Protein AF-A0A380VBG6-F1 (afdb_monomer_lite)

Organism: NCBI:txid722

pLDDT: mean 91.01, std 8.8, range [49.03, 98.06]

InterPro domains:
  IPR006066 Nitrite/sulphite reductase iron-sulphur/sirohaem-binding site [PS00365] (34-50)
  IPR045169 Nitrite and sulphite reductase 4Fe-4S domain containing protein [PTHR11493] (1-86)
  IPR045854 Nitrite and sulphite reductase 4Fe-4S domain-like superfamily [G3DSA:3.30.413.10] (1-93)
  IPR045854 Nitrite and sulphite reductase 4Fe-4S domain-like superfamily [SSF56014] (2-85)

Structure (mmCIF, N/CA/C/O backbone):
data_AF-A0A380VBG6-F1
#
_entry.id   AF-A0A380VBG6-F1
#
loop_
_atom_site.group_PDB
_atom_site.id
_atom_site.type_symbol
_atom_site.label_atom_id
_atom_site.label_alt_id
_atom_site.label_comp_id
_atom_site.label_asym_id
_atom_site.label_entity_id
_atom_site.label_seq_id
_atom_site.pdbx_PDB_ins_code
_atom_site.Cartn_x
_atom_site.Cartn_y
_atom_site.Cartn_z
_atom_site.occupancy
_atom_site.B_iso_or_equiv
_atom_site.auth_seq_id
_atom_site.auth_comp_id
_atom_site.auth_asym_id
_atom_site.auth_atom_id
_atom_site.pdbx_PDB_model_num
ATOM 1 N N . MET A 1 1 ? 7.423 -3.806 -13.280 1.00 76.88 1 MET A N 1
ATOM 2 C CA . MET A 1 1 ? 6.315 -2.858 -13.529 1.00 76.88 1 MET A CA 1
ATOM 3 C C . MET A 1 1 ? 5.010 -3.592 -13.283 1.00 76.88 1 MET A C 1
ATOM 5 O O . MET A 1 1 ? 4.950 -4.779 -13.586 1.00 76.88 1 MET A O 1
ATOM 9 N N . VAL A 1 2 ? 4.027 -2.934 -12.676 1.00 94.44 2 VAL A N 1
ATOM 10 C CA . VAL A 1 2 ? 2.723 -3.513 -12.313 1.00 94.44 2 VAL A CA 1
ATOM 11 C C . VAL A 1 2 ? 1.642 -2.435 -12.386 1.00 94.44 2 VAL A C 1
ATOM 13 O O . VAL A 1 2 ? 1.951 -1.249 -12.499 1.00 94.44 2 VAL A O 1
ATOM 16 N N . GLU A 1 3 ? 0.387 -2.853 -12.302 1.00 94.88 3 GLU A N 1
ATOM 17 C CA . GLU A 1 3 ? -0.773 -1.972 -12.283 1.00 94.88 3 GLU A CA 1
ATOM 18 C C . GLU A 1 3 ? -0.818 -1.055 -11.058 1.00 94.88 3 GLU A C 1
ATOM 20 O O . GLU A 1 3 ? -0.387 -1.418 -9.964 1.00 94.88 3 GLU A O 1
ATOM 25 N N . ALA A 1 4 ? -1.382 0.135 -11.251 1.00 95.69 4 ALA A N 1
ATOM 26 C CA . ALA A 1 4 ? -1.641 1.100 -10.188 1.00 95.69 4 ALA A CA 1
ATOM 27 C C . ALA A 1 4 ? -3.068 1.646 -10.305 1.00 95.69 4 ALA A C 1
ATOM 29 O O . ALA A 1 4 ? -3.924 1.284 -9.509 1.00 95.69 4 ALA A O 1
ATOM 30 N N . GLU A 1 5 ? -3.348 2.441 -11.339 1.00 95.81 5 GLU A N 1
ATOM 31 C CA . GLU A 1 5 ? -4.654 3.085 -11.540 1.00 95.81 5 GLU A CA 1
ATOM 32 C C . GLU A 1 5 ? -5.803 2.080 -11.684 1.00 95.81 5 GLU A C 1
ATOM 34 O O . GLU A 1 5 ? -6.826 2.223 -11.026 1.00 95.81 5 GLU A O 1
ATOM 39 N N . ARG A 1 6 ? -5.615 1.024 -12.484 1.00 95.81 6 ARG A N 1
ATOM 40 C CA . ARG A 1 6 ? -6.676 0.050 -12.786 1.00 95.81 6 ARG A CA 1
ATOM 41 C C . ARG A 1 6 ? -7.071 -0.836 -11.605 1.00 95.81 6 ARG A C 1
ATOM 43 O O . ARG A 1 6 ? -8.205 -1.285 -11.557 1.00 95.81 6 ARG A O 1
ATOM 50 N N . VAL A 1 7 ? -6.152 -1.087 -10.672 1.00 95.12 7 VAL A N 1
ATOM 51 C CA . VAL A 1 7 ? -6.401 -1.935 -9.488 1.00 95.12 7 VAL A CA 1
ATOM 52 C C . VAL A 1 7 ? -6.859 -1.131 -8.273 1.00 95.12 7 VAL A C 1
ATOM 54 O O . VAL A 1 7 ? -7.372 -1.700 -7.314 1.00 95.12 7 VAL A O 1
ATOM 57 N N . LEU A 1 8 ? -6.659 0.191 -8.288 1.00 95.00 8 LEU A N 1
ATOM 58 C CA . LEU A 1 8 ? -6.927 1.053 -7.141 1.00 95.00 8 LEU A CA 1
ATOM 59 C C . LEU A 1 8 ? -8.408 1.063 -6.711 1.00 95.00 8 LEU A C 1
ATOM 61 O O . LEU A 1 8 ? -8.632 0.977 -5.504 1.00 95.00 8 LEU A O 1
ATOM 65 N N . PRO A 1 9 ? -9.411 1.142 -7.615 1.00 95.88 9 PRO A N 1
ATOM 66 C CA . PRO A 1 9 ? -10.817 1.168 -7.209 1.00 95.88 9 PRO A CA 1
ATOM 67 C C . PRO A 1 9 ? -11.232 -0.082 -6.426 1.00 95.88 9 PRO A C 1
ATOM 69 O O . PRO A 1 9 ? -11.788 0.035 -5.332 1.00 95.88 9 PRO A O 1
ATOM 72 N N . ASP A 1 10 ? -10.896 -1.264 -6.945 1.00 95.94 10 ASP A N 1
ATOM 73 C CA . ASP A 1 10 ? -11.240 -2.543 -6.318 1.00 95.94 10 ASP A CA 1
ATOM 74 C C . ASP A 1 10 ? -10.511 -2.708 -4.981 1.00 95.94 10 ASP A C 1
ATOM 76 O O . ASP A 1 10 ? -11.121 -3.051 -3.966 1.00 95.94 10 ASP A O 1
ATOM 80 N N . PHE A 1 11 ? -9.220 -2.366 -4.951 1.00 94.62 11 PHE A N 1
ATOM 81 C CA . PHE A 1 11 ? -8.406 -2.452 -3.744 1.00 94.62 11 PHE A CA 1
ATOM 82 C C . PHE A 1 11 ? -8.902 -1.526 -2.625 1.00 94.62 11 PHE A C 1
ATOM 84 O O . PHE A 1 11 ? -8.987 -1.948 -1.473 1.00 94.62 11 PHE A O 1
ATOM 91 N N . ILE A 1 12 ? -9.271 -0.279 -2.941 1.00 93.62 12 ILE A N 1
ATOM 92 C CA . ILE A 1 12 ? -9.836 0.660 -1.957 1.00 93.62 12 ILE A CA 1
ATOM 93 C C . ILE A 1 12 ? -11.186 0.156 -1.437 1.00 93.62 12 ILE A C 1
ATOM 95 O O . ILE A 1 12 ? -11.463 0.291 -0.246 1.00 93.62 12 ILE A O 1
ATOM 99 N N . SER A 1 13 ? -12.011 -0.449 -2.297 1.00 94.50 13 SER A N 1
ATOM 100 C CA . SER A 1 13 ? -13.299 -1.017 -1.888 1.00 94.50 13 SER A CA 1
ATOM 101 C C . SER A 1 13 ? -13.118 -2.173 -0.897 1.00 94.50 13 SER A C 1
ATOM 103 O O . SER A 1 13 ? -13.733 -2.192 0.173 1.00 94.50 13 SER A O 1
ATOM 105 N N . GLU A 1 14 ? -12.214 -3.109 -1.197 1.00 93.75 14 GLU A N 1
ATOM 106 C CA . GLU A 1 14 ? -11.903 -4.228 -0.305 1.00 93.75 14 GLU A CA 1
ATOM 107 C C . GLU A 1 14 ? -11.280 -3.753 1.013 1.00 93.75 14 GLU A C 1
ATOM 109 O O . GLU A 1 14 ? -11.683 -4.191 2.096 1.00 93.75 14 GLU A O 1
ATOM 114 N N . LEU A 1 15 ? -10.356 -2.795 0.938 1.00 91.19 15 LEU A N 1
ATOM 115 C CA . LEU A 1 15 ? -9.730 -2.217 2.115 1.00 91.19 15 LEU A CA 1
ATOM 116 C C . LEU A 1 15 ? -10.742 -1.494 3.008 1.00 91.19 15 LEU A C 1
ATOM 118 O O . LEU A 1 15 ? -10.718 -1.681 4.224 1.00 91.19 15 LEU A O 1
ATOM 122 N N . GLY A 1 16 ? -11.661 -0.722 2.424 1.00 91.38 16 GLY A N 1
ATOM 123 C CA . GLY A 1 16 ? -12.735 -0.048 3.152 1.00 91.38 16 GLY A CA 1
ATOM 124 C C . GLY A 1 16 ? -13.608 -1.033 3.932 1.00 91.38 16 GLY A C 1
ATOM 125 O O . GLY A 1 16 ? -13.904 -0.807 5.106 1.00 91.38 16 GLY A O 1
ATOM 126 N N . ASN A 1 17 ? -13.930 -2.186 3.335 1.00 92.50 17 ASN A N 1
ATOM 127 C CA . ASN A 1 17 ? -14.663 -3.256 4.017 1.00 92.50 17 ASN A CA 1
ATOM 128 C C . ASN A 1 17 ? -13.885 -3.832 5.210 1.00 92.50 17 ASN A C 1
ATOM 130 O O . ASN A 1 17 ? -14.477 -4.136 6.250 1.00 92.50 17 ASN A O 1
ATOM 134 N N . VAL A 1 18 ? -12.564 -3.993 5.089 1.00 90.06 18 VAL A N 1
ATOM 135 C CA . VAL A 1 18 ? -11.715 -4.442 6.203 1.00 90.06 18 VAL A CA 1
ATOM 136 C C . VAL A 1 18 ? -11.629 -3.377 7.294 1.00 90.06 18 VAL A C 1
ATOM 138 O O . VAL A 1 18 ? -11.827 -3.691 8.467 1.00 90.06 18 VAL A O 1
ATOM 141 N N . MET A 1 19 ? -11.415 -2.112 6.935 1.00 88.56 19 MET A N 1
ATOM 142 C CA . MET A 1 19 ? -11.369 -1.005 7.892 1.00 88.56 19 MET A CA 1
ATOM 143 C C . MET A 1 19 ? -12.681 -0.860 8.670 1.00 88.56 19 MET A C 1
ATOM 145 O O . MET A 1 19 ? -12.649 -0.723 9.894 1.00 88.56 19 MET A O 1
ATOM 149 N N . ALA A 1 20 ? -13.832 -0.979 8.002 1.00 90.31 20 ALA A N 1
ATOM 150 C CA . ALA A 1 20 ? -15.143 -0.945 8.648 1.00 90.31 20 ALA A CA 1
ATOM 151 C C . ALA A 1 20 ? -15.308 -2.072 9.685 1.00 90.31 20 ALA A C 1
ATOM 153 O O . ALA A 1 20 ? -15.749 -1.819 10.807 1.00 90.31 20 ALA A O 1
ATOM 154 N N . LYS A 1 21 ? -14.870 -3.301 9.366 1.00 89.88 21 LYS A N 1
ATOM 155 C CA . LYS A 1 21 ? -14.878 -4.440 10.311 1.00 89.88 21 LYS A CA 1
ATOM 156 C C . LYS A 1 21 ? -14.022 -4.192 11.555 1.00 89.88 21 LYS A C 1
ATOM 158 O O . LYS A 1 21 ? -14.300 -4.759 12.608 1.00 89.88 21 LYS A O 1
ATOM 163 N N . HIS A 1 22 ? -13.000 -3.351 11.435 1.00 86.38 22 HIS A N 1
ATOM 164 C CA . HIS A 1 22 ? -12.089 -2.983 12.514 1.00 86.38 22 HIS A CA 1
ATOM 165 C C . HIS A 1 22 ? -12.445 -1.654 13.198 1.00 86.38 22 HIS A C 1
ATOM 167 O O . HIS A 1 22 ? -11.634 -1.150 13.966 1.00 86.38 22 HIS A O 1
ATOM 173 N N . GLN A 1 23 ? -13.643 -1.100 12.955 1.00 87.00 23 GLN A N 1
ATOM 174 C CA . GLN A 1 23 ? -14.101 0.180 13.526 1.00 87.00 23 GLN A CA 1
ATOM 175 C C . GLN A 1 23 ? -13.216 1.377 13.128 1.00 87.00 23 GLN A C 1
ATOM 177 O O . GLN A 1 23 ? -13.191 2.399 13.805 1.00 87.00 23 GLN A O 1
ATOM 182 N N . LEU A 1 24 ? -12.517 1.267 11.994 1.00 86.12 24 LEU A N 1
ATOM 183 C CA . LEU A 1 24 ? -11.668 2.316 11.421 1.00 86.12 24 LEU A CA 1
ATOM 184 C C . LEU A 1 24 ? -12.337 3.027 10.232 1.00 86.12 24 LEU A C 1
ATOM 186 O O . LEU A 1 24 ? -11.661 3.734 9.497 1.00 86.12 24 LEU A O 1
ATOM 190 N N . GLY A 1 25 ? -13.644 2.843 10.013 1.00 83.50 25 GLY A N 1
ATOM 191 C CA . GLY A 1 25 ? -14.354 3.407 8.852 1.00 83.50 25 GLY A CA 1
ATOM 192 C C . GLY A 1 25 ? -14.325 4.940 8.775 1.00 83.50 25 GLY A C 1
ATOM 193 O O . GLY A 1 25 ? -14.302 5.493 7.683 1.00 83.50 25 GLY A O 1
ATOM 194 N N . GLU A 1 26 ? -14.250 5.613 9.924 1.00 85.94 26 GLU A N 1
ATOM 195 C CA . GLU A 1 26 ? -14.144 7.078 10.022 1.00 85.94 26 GLU A CA 1
ATOM 196 C C . GLU A 1 26 ? -12.690 7.581 9.933 1.00 85.94 26 GLU A C 1
ATOM 198 O O . GLU A 1 26 ? -12.428 8.785 9.898 1.00 85.94 26 GLU A O 1
ATOM 203 N N . VAL A 1 27 ? -11.705 6.675 9.924 1.00 85.56 27 VAL A N 1
ATOM 204 C CA . VAL A 1 27 ? -10.289 7.045 9.882 1.00 85.56 27 VAL A CA 1
ATOM 205 C C . VAL A 1 27 ? -9.888 7.332 8.442 1.00 85.56 27 VAL A C 1
ATOM 207 O O . VAL A 1 27 ? -9.787 6.436 7.609 1.00 85.56 27 VAL A O 1
ATOM 210 N N . CYS A 1 28 ? -9.593 8.598 8.159 1.00 86.62 28 CYS A N 1
ATOM 211 C CA . CYS A 1 28 ? -9.024 8.995 6.878 1.00 86.62 28 CYS A CA 1
ATOM 212 C C . CYS A 1 28 ? -7.524 8.674 6.837 1.00 86.62 28 CYS A C 1
ATOM 214 O O . CYS A 1 28 ? -6.758 9.225 7.631 1.00 86.62 28 CYS A O 1
ATOM 216 N N . ILE A 1 29 ? -7.112 7.810 5.909 1.00 88.81 29 ILE A N 1
ATOM 217 C CA . ILE A 1 29 ? -5.709 7.463 5.662 1.00 88.81 29 ILE A CA 1
ATOM 218 C C . ILE A 1 29 ? -5.336 7.936 4.262 1.00 88.81 29 ILE A C 1
ATOM 220 O O . ILE A 1 29 ? -5.988 7.577 3.278 1.00 88.81 29 ILE A O 1
ATOM 224 N N . ILE A 1 30 ? -4.252 8.696 4.148 1.00 93.00 30 ILE A N 1
ATOM 225 C CA . ILE A 1 30 ? -3.688 9.051 2.853 1.00 93.00 30 ILE A CA 1
ATOM 226 C C . ILE A 1 30 ? -2.931 7.834 2.315 1.00 93.00 30 ILE A C 1
ATOM 228 O O . ILE A 1 30 ? -1.835 7.502 2.771 1.00 93.00 30 ILE A O 1
ATOM 232 N N . MET A 1 31 ? -3.519 7.181 1.314 1.00 93.44 31 MET A N 1
ATOM 233 C CA . MET A 1 31 ? -2.930 6.044 0.612 1.00 93.44 31 MET A CA 1
ATOM 234 C C . MET A 1 31 ? -2.637 6.387 -0.847 1.00 93.44 31 MET A C 1
ATOM 236 O O . MET A 1 31 ? -3.446 7.029 -1.518 1.00 93.44 31 MET A O 1
ATOM 240 N N . ARG A 1 32 ? -1.491 5.931 -1.367 1.00 96.44 32 ARG A N 1
ATOM 241 C CA . ARG A 1 32 ? -1.172 6.018 -2.801 1.00 96.44 32 ARG A CA 1
ATOM 242 C C . ARG A 1 32 ? -0.484 4.758 -3.314 1.00 96.44 32 ARG A C 1
ATOM 244 O O . ARG A 1 32 ? 0.279 4.110 -2.603 1.00 96.44 32 ARG A O 1
ATOM 251 N N . ILE A 1 33 ? -0.710 4.469 -4.592 1.00 97.00 33 ILE A N 1
ATOM 252 C CA . ILE A 1 33 ? -0.110 3.356 -5.331 1.00 97.00 33 ILE A CA 1
ATOM 253 C C . ILE A 1 33 ? 0.692 3.886 -6.525 1.00 97.00 33 ILE A C 1
ATOM 255 O O . ILE A 1 33 ? 0.290 4.836 -7.195 1.00 97.00 33 ILE A O 1
ATOM 259 N N . THR A 1 34 ? 1.845 3.282 -6.797 1.00 97.31 34 THR A N 1
ATOM 260 C CA . THR A 1 34 ? 2.651 3.535 -7.998 1.00 97.31 34 THR A CA 1
ATOM 261 C C . THR A 1 34 ? 3.104 2.210 -8.602 1.00 97.31 34 THR A C 1
ATOM 263 O O . THR A 1 34 ? 3.523 1.307 -7.884 1.00 97.31 34 THR A O 1
ATOM 266 N N . GLY A 1 35 ? 3.046 2.076 -9.928 1.00 96.75 35 GLY A N 1
ATOM 267 C CA . GLY A 1 35 ? 3.326 0.809 -10.624 1.00 96.75 35 GLY A CA 1
ATOM 268 C C . GLY A 1 35 ? 4.814 0.456 -10.762 1.00 96.75 35 GLY A C 1
ATOM 269 O O . GLY A 1 35 ? 5.174 -0.641 -11.198 1.00 96.75 35 GLY A O 1
ATOM 270 N N . CYS A 1 36 ? 5.701 1.393 -10.428 1.00 96.25 36 CYS A N 1
ATOM 271 C CA . CYS A 1 36 ? 7.152 1.239 -10.488 1.00 96.25 36 CYS A CA 1
ATOM 272 C C . CYS A 1 36 ? 7.835 2.211 -9.499 1.00 96.25 36 CYS A C 1
ATOM 274 O O . CYS A 1 36 ? 7.183 3.162 -9.039 1.00 96.25 36 CYS A O 1
ATOM 276 N N . PRO A 1 37 ? 9.131 2.017 -9.178 1.00 96.06 37 PRO A N 1
ATOM 277 C CA . PRO A 1 37 ? 9.839 2.825 -8.180 1.00 96.06 37 PRO A CA 1
ATOM 278 C C . PRO A 1 37 ? 10.121 4.273 -8.610 1.00 96.06 37 PRO A C 1
ATOM 280 O O . PRO A 1 37 ? 10.635 5.041 -7.807 1.00 96.06 37 PRO A O 1
ATOM 283 N N . ASN A 1 38 ? 9.737 4.684 -9.825 1.00 96.19 38 ASN A N 1
ATOM 284 C CA . ASN A 1 38 ? 9.896 6.068 -10.293 1.00 96.19 38 ASN A CA 1
ATOM 285 C C . ASN A 1 38 ? 9.033 7.073 -9.510 1.00 96.19 38 ASN A C 1
ATOM 287 O O . ASN A 1 38 ? 9.317 8.265 -9.516 1.00 96.19 38 ASN A O 1
ATOM 291 N N . GLY A 1 39 ? 7.968 6.612 -8.843 1.00 92.69 39 GLY A N 1
ATOM 292 C CA . GLY A 1 39 ? 7.258 7.427 -7.854 1.00 92.69 39 GLY A CA 1
ATOM 293 C C . GLY A 1 39 ? 6.289 8.482 -8.401 1.00 92.69 39 GLY A C 1
ATOM 294 O O . GLY A 1 39 ? 5.945 9.400 -7.661 1.00 92.69 39 GLY A O 1
ATOM 295 N N . CYS A 1 40 ? 5.779 8.354 -9.632 1.00 96.38 40 CYS A N 1
ATOM 296 C CA . CYS A 1 40 ? 4.792 9.288 -10.207 1.00 96.38 40 CYS A CA 1
ATOM 297 C C . CYS A 1 40 ? 3.551 9.471 -9.312 1.00 96.38 40 CYS A C 1
ATOM 299 O O . CYS A 1 40 ? 3.043 10.578 -9.156 1.00 96.38 40 CYS A O 1
ATOM 301 N N . GLY A 1 41 ? 3.112 8.389 -8.659 1.00 94.25 41 GLY A N 1
ATOM 302 C CA . GLY A 1 41 ? 2.006 8.404 -7.701 1.00 94.25 41 GLY A CA 1
ATOM 303 C C . GLY A 1 41 ? 2.359 8.989 -6.332 1.00 94.25 41 GLY A C 1
ATOM 304 O O . GLY A 1 41 ? 1.531 8.930 -5.438 1.00 94.25 41 GLY A O 1
ATOM 305 N N . ARG A 1 42 ? 3.576 9.509 -6.113 1.00 96.19 42 ARG A N 1
ATOM 306 C CA . ARG A 1 42 ? 4.039 10.080 -4.831 1.00 96.19 42 ARG A CA 1
ATOM 307 C C . ARG A 1 42 ? 3.743 9.182 -3.616 1.00 96.19 42 ARG A C 1
ATOM 309 O O . ARG A 1 42 ? 3.361 9.677 -2.555 1.00 96.19 42 ARG A O 1
ATOM 316 N N . ALA A 1 43 ? 3.916 7.867 -3.780 1.00 96.25 43 ALA A N 1
ATOM 317 C CA . ALA A 1 43 ? 3.682 6.851 -2.745 1.00 96.25 43 ALA A CA 1
ATOM 318 C C . ALA A 1 43 ? 4.695 6.908 -1.582 1.00 96.25 43 ALA A C 1
ATOM 320 O O . ALA A 1 43 ? 4.488 6.280 -0.554 1.00 96.25 43 ALA A O 1
ATOM 321 N N . MET A 1 44 ? 5.767 7.692 -1.722 1.00 95.88 44 MET A N 1
ATOM 322 C CA . MET A 1 44 ? 6.780 7.911 -0.682 1.00 95.88 44 MET A CA 1
ATOM 323 C C . MET A 1 44 ? 6.519 9.165 0.173 1.00 95.88 44 MET A C 1
ATOM 325 O O . MET A 1 44 ? 7.413 9.601 0.884 1.00 95.88 44 MET A O 1
ATOM 329 N N . LEU A 1 45 ? 5.330 9.770 0.085 1.00 95.62 45 LEU A N 1
ATOM 330 C CA . LEU A 1 45 ? 4.943 10.985 0.825 1.00 95.62 45 LEU A CA 1
ATOM 331 C C . LEU A 1 45 ? 3.544 10.834 1.443 1.00 95.62 45 LEU A C 1
ATOM 333 O O . LEU A 1 45 ? 2.735 11.759 1.387 1.00 95.62 45 LEU A O 1
ATOM 337 N N . VAL A 1 46 ? 3.205 9.616 1.870 1.00 94.88 46 VAL A N 1
ATOM 338 C CA . VAL A 1 46 ? 1.858 9.243 2.318 1.00 94.88 46 VAL A CA 1
ATOM 339 C C . VAL A 1 46 ? 1.903 8.201 3.421 1.00 94.88 46 VAL A C 1
ATOM 341 O O . VAL A 1 46 ? 2.866 7.435 3.511 1.00 94.88 46 VAL A O 1
ATOM 344 N N . GLU A 1 47 ? 0.866 8.180 4.257 1.00 93.50 47 GLU A N 1
ATOM 345 C CA . GLU A 1 47 ? 0.758 7.290 5.419 1.00 93.50 47 GLU A CA 1
ATOM 346 C C . GLU A 1 47 ? 0.905 5.821 5.006 1.00 93.50 47 GLU A C 1
ATOM 348 O O . GLU A 1 47 ? 1.610 5.067 5.683 1.00 93.50 47 GLU A O 1
ATOM 353 N N . ILE A 1 48 ? 0.315 5.449 3.858 1.00 93.94 48 ILE A N 1
ATOM 354 C CA . ILE A 1 48 ? 0.487 4.136 3.225 1.00 93.94 48 ILE A CA 1
ATOM 355 C C . ILE A 1 48 ? 0.845 4.265 1.746 1.00 93.94 48 ILE A C 1
ATOM 357 O O . ILE A 1 48 ? 0.069 4.765 0.929 1.00 93.94 48 ILE A O 1
ATOM 361 N N . GLY A 1 49 ? 2.008 3.733 1.386 1.00 95.88 49 GLY A N 1
ATOM 362 C CA . GLY A 1 49 ? 2.503 3.687 0.017 1.00 95.88 49 GLY A CA 1
ATOM 363 C C . GLY A 1 49 ? 2.604 2.264 -0.517 1.00 95.88 49 GLY A C 1
ATOM 364 O O . GLY A 1 49 ? 3.213 1.406 0.117 1.00 95.88 49 GLY A O 1
ATOM 365 N N . LEU A 1 50 ? 2.079 2.023 -1.717 1.00 97.44 50 LEU A N 1
ATOM 366 C CA . LEU A 1 50 ? 2.334 0.801 -2.479 1.00 97.44 50 LEU A CA 1
ATOM 367 C C . LEU A 1 50 ? 3.240 1.118 -3.670 1.00 97.44 50 LEU A C 1
ATOM 369 O O . LEU A 1 50 ? 2.900 1.948 -4.513 1.00 97.44 50 LEU A O 1
ATOM 373 N N . VAL A 1 51 ? 4.381 0.435 -3.763 1.00 98.06 51 VAL A N 1
ATOM 374 C CA . VAL A 1 51 ? 5.326 0.582 -4.881 1.00 98.06 51 VAL A CA 1
ATOM 375 C C . VAL A 1 51 ? 5.467 -0.739 -5.617 1.00 98.06 51 VAL A C 1
ATOM 377 O O . VAL A 1 51 ? 5.887 -1.744 -5.050 1.00 98.06 51 VAL A O 1
ATOM 380 N N . GLY A 1 52 ? 5.136 -0.735 -6.900 1.00 97.31 52 GLY A N 1
ATOM 381 C CA . GLY A 1 52 ? 5.182 -1.903 -7.758 1.00 97.31 52 GLY A CA 1
ATOM 382 C C . GLY A 1 52 ? 6.575 -2.498 -7.917 1.00 97.31 52 GLY A C 1
ATOM 383 O O . GLY A 1 52 ? 7.508 -1.795 -8.314 1.00 97.31 52 GLY A O 1
ATOM 384 N N . LYS A 1 53 ? 6.694 -3.807 -7.667 1.00 95.12 53 LYS A N 1
ATOM 385 C CA . LYS A 1 53 ? 7.957 -4.554 -7.761 1.00 95.12 53 LYS A CA 1
ATOM 386 C C . LYS A 1 53 ? 7.926 -5.607 -8.869 1.00 95.12 53 LYS A C 1
ATOM 388 O O . LYS A 1 53 ? 8.816 -5.630 -9.716 1.00 95.12 53 LYS A O 1
ATOM 393 N N . ALA A 1 54 ? 6.876 -6.421 -8.921 1.00 94.56 54 ALA A N 1
ATOM 394 C CA . ALA A 1 54 ? 6.677 -7.459 -9.934 1.00 94.56 54 ALA A CA 1
ATOM 395 C C . ALA A 1 54 ? 5.191 -7.565 -10.305 1.00 94.56 54 ALA A C 1
ATOM 397 O O . ALA A 1 54 ? 4.356 -6.898 -9.701 1.00 94.56 54 ALA A O 1
ATOM 398 N N . VAL A 1 55 ? 4.855 -8.385 -11.302 1.00 93.75 55 VAL A N 1
ATOM 399 C CA . VAL A 1 55 ? 3.461 -8.602 -11.719 1.00 93.75 55 VAL A CA 1
ATOM 400 C C . VAL A 1 55 ? 2.629 -9.065 -10.517 1.00 93.75 55 VAL A C 1
ATOM 402 O O . VAL A 1 55 ? 2.962 -10.065 -9.887 1.00 93.75 55 VAL A O 1
ATOM 405 N N . GLY A 1 56 ? 1.591 -8.298 -10.175 1.00 92.56 56 GLY A N 1
ATOM 406 C CA . GLY A 1 56 ? 0.726 -8.528 -9.013 1.00 92.56 56 GLY A CA 1
ATOM 407 C C . GLY A 1 56 ? 1.382 -8.314 -7.641 1.00 92.56 56 GLY A C 1
ATOM 408 O O . GLY A 1 56 ? 0.805 -8.727 -6.639 1.00 92.56 56 GLY A O 1
ATOM 409 N N . ARG A 1 57 ? 2.587 -7.724 -7.561 1.00 97.06 57 ARG A N 1
ATOM 410 C CA . ARG A 1 57 ? 3.345 -7.601 -6.302 1.00 97.06 57 ARG A CA 1
ATOM 411 C C . ARG A 1 57 ? 3.871 -6.194 -6.043 1.00 97.06 57 ARG A C 1
ATOM 413 O O . ARG A 1 57 ? 4.448 -5.542 -6.921 1.00 97.06 57 ARG A O 1
ATOM 420 N N . TYR A 1 58 ? 3.766 -5.787 -4.785 1.00 98.06 58 TYR A N 1
ATOM 421 C CA . TYR A 1 58 ? 4.058 -4.451 -4.288 1.00 98.06 58 TYR A CA 1
ATOM 422 C C . TYR A 1 58 ? 4.947 -4.507 -3.046 1.00 98.06 58 TYR A C 1
ATOM 424 O O . TYR A 1 58 ? 4.892 -5.437 -2.243 1.00 98.06 58 TYR A O 1
ATOM 432 N N . ASN A 1 59 ? 5.752 -3.473 -2.872 1.00 97.62 59 ASN A N 1
ATOM 433 C CA . ASN A 1 59 ? 6.339 -3.120 -1.593 1.00 97.62 59 ASN A CA 1
ATOM 434 C C . ASN A 1 59 ? 5.353 -2.226 -0.842 1.00 97.62 59 ASN A C 1
ATOM 436 O O . ASN A 1 59 ? 4.850 -1.256 -1.412 1.00 97.62 59 ASN A O 1
ATOM 440 N N . LEU A 1 60 ? 5.105 -2.549 0.423 1.00 96.81 60 LEU A N 1
ATOM 441 C CA . LEU A 1 60 ? 4.235 -1.796 1.317 1.00 96.81 60 LEU A CA 1
ATOM 442 C C . LEU A 1 60 ? 5.090 -0.906 2.222 1.00 96.81 60 LEU A C 1
ATOM 444 O O . LEU A 1 60 ? 5.926 -1.405 2.979 1.00 96.81 60 LEU A O 1
ATOM 448 N N . TYR A 1 61 ? 4.866 0.402 2.145 1.00 96.19 61 TYR A N 1
ATOM 449 C CA . TYR A 1 61 ? 5.527 1.438 2.932 1.00 96.19 61 TYR A CA 1
ATOM 450 C C . TYR A 1 61 ? 4.535 2.081 3.893 1.00 96.19 61 TYR A C 1
ATOM 452 O O . TYR A 1 61 ? 3.408 2.368 3.497 1.00 96.19 61 TYR A O 1
ATOM 460 N N . ILE A 1 62 ? 4.948 2.303 5.144 1.00 94.12 62 ILE A N 1
ATOM 461 C CA . ILE A 1 62 ? 4.079 2.842 6.201 1.00 94.12 62 ILE A CA 1
ATOM 462 C C . ILE A 1 62 ? 4.839 3.838 7.075 1.00 94.12 62 ILE A C 1
ATOM 464 O O . ILE A 1 62 ? 6.030 3.654 7.351 1.00 94.12 62 ILE A O 1
ATOM 468 N N . GLY A 1 63 ? 4.127 4.858 7.554 1.00 88.75 63 GLY A N 1
ATOM 469 C CA . GLY A 1 63 ? 4.590 5.733 8.634 1.00 88.75 63 GLY A CA 1
ATOM 470 C C . GLY A 1 63 ? 5.055 7.114 8.186 1.00 88.75 63 GLY A C 1
ATOM 471 O O . GLY A 1 63 ? 5.885 7.713 8.861 1.00 88.75 63 GLY A O 1
ATOM 472 N N . SER A 1 64 ? 4.566 7.600 7.043 1.00 89.12 64 SER A N 1
ATOM 473 C CA . SER A 1 64 ? 4.547 9.045 6.789 1.00 89.12 64 SER A CA 1
ATOM 474 C C . SER A 1 64 ? 3.420 9.694 7.598 1.00 89.12 64 SER A C 1
ATOM 476 O O . SER A 1 64 ? 2.571 9.003 8.157 1.00 89.12 64 SER A O 1
ATOM 478 N N . ASP A 1 65 ? 3.397 11.018 7.606 1.00 86.12 65 ASP A N 1
ATOM 479 C CA . ASP A 1 65 ? 2.343 11.839 8.189 1.00 86.12 65 ASP A CA 1
ATOM 480 C C . ASP A 1 65 ? 1.362 12.354 7.115 1.00 86.12 65 ASP A C 1
ATOM 482 O O . ASP A 1 65 ? 1.599 12.255 5.907 1.00 86.12 65 ASP A O 1
ATOM 486 N N . ARG A 1 66 ? 0.264 12.978 7.558 1.00 87.44 66 ARG A N 1
ATOM 487 C CA . ARG A 1 66 ? -0.749 13.571 6.666 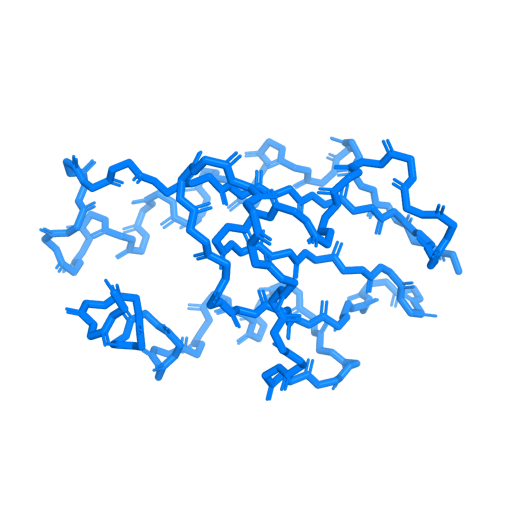1.00 87.44 66 ARG A CA 1
ATOM 488 C C . ARG A 1 66 ? -0.262 14.772 5.855 1.00 87.44 66 ARG A C 1
ATOM 490 O O . ARG A 1 66 ? -0.851 15.098 4.828 1.00 87.44 66 ARG A O 1
ATOM 497 N N . THR A 1 67 ? 0.778 15.455 6.319 1.00 90.38 67 THR A N 1
ATOM 498 C CA . THR A 1 67 ? 1.379 16.609 5.638 1.00 90.38 67 THR A CA 1
ATOM 499 C C . THR A 1 67 ? 2.389 16.194 4.558 1.00 90.38 67 THR A C 1
ATOM 501 O O . THR A 1 67 ? 2.760 17.017 3.723 1.00 90.38 67 THR A O 1
ATOM 504 N N . GLY A 1 68 ? 2.786 14.915 4.523 1.00 89.75 68 GLY A N 1
ATOM 505 C CA . GLY A 1 68 ? 3.743 14.346 3.579 1.00 89.75 68 GLY A CA 1
ATOM 506 C C . GLY A 1 68 ? 5.188 14.787 3.826 1.00 89.75 68 GLY A C 1
ATOM 507 O O . GLY A 1 68 ? 5.962 14.846 2.871 1.00 89.75 68 GLY A O 1
ATOM 508 N N . LEU A 1 69 ? 5.554 15.131 5.067 1.00 91.31 69 LEU A N 1
ATOM 509 C CA . LEU A 1 69 ? 6.894 15.629 5.413 1.00 91.31 69 LEU A CA 1
ATOM 510 C C . LEU A 1 69 ? 7.881 14.510 5.774 1.00 91.31 69 LEU A C 1
ATOM 512 O O . LEU A 1 69 ? 9.091 14.691 5.636 1.00 91.31 69 LEU A O 1
ATOM 516 N N . HIS A 1 70 ? 7.384 13.344 6.185 1.00 90.12 70 HIS A N 1
ATOM 517 C CA . HIS A 1 70 ? 8.208 12.169 6.467 1.00 90.12 70 HIS A CA 1
ATOM 518 C C . HIS A 1 70 ? 8.145 11.123 5.352 1.00 90.12 70 HIS A C 1
ATOM 520 O O . HIS A 1 70 ? 7.091 10.846 4.787 1.00 90.12 70 HIS A O 1
ATOM 526 N N . ILE A 1 71 ? 9.271 10.475 5.058 1.00 94.50 71 ILE A N 1
ATOM 527 C CA . ILE A 1 71 ? 9.306 9.357 4.110 1.00 94.50 71 ILE A CA 1
ATOM 528 C C . ILE A 1 71 ? 8.862 8.073 4.8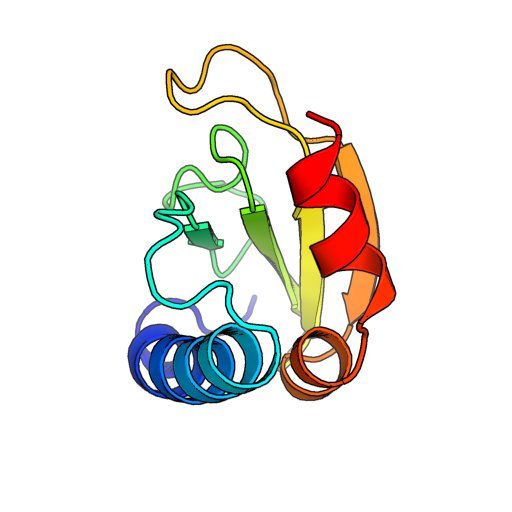34 1.00 94.50 71 ILE A C 1
ATOM 530 O O . ILE A 1 71 ? 9.471 7.716 5.848 1.00 94.50 71 ILE A O 1
ATOM 534 N N . PRO A 1 72 ? 7.839 7.348 4.338 1.00 94.75 72 PRO A N 1
ATOM 535 C CA . PRO A 1 72 ? 7.392 6.108 4.953 1.00 94.75 72 PRO A CA 1
ATOM 536 C C . PRO A 1 72 ? 8.463 5.023 4.794 1.00 94.75 72 PRO A C 1
ATOM 538 O O . PRO A 1 72 ? 9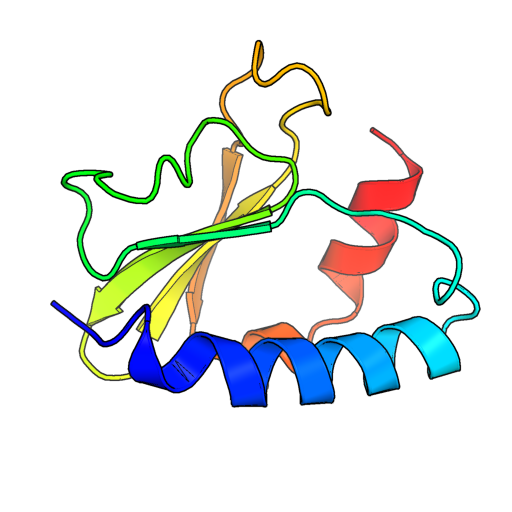.186 4.965 3.795 1.00 94.75 72 PRO A O 1
ATOM 541 N N . ARG A 1 73 ? 8.564 4.128 5.779 1.00 94.75 73 ARG A N 1
ATOM 542 C CA . ARG A 1 73 ? 9.555 3.043 5.771 1.00 94.75 73 ARG A CA 1
ATOM 543 C C . ARG A 1 73 ? 8.973 1.775 5.173 1.00 94.75 73 ARG A C 1
ATOM 545 O O . ARG A 1 73 ? 7.781 1.509 5.311 1.00 94.75 73 ARG A O 1
ATOM 552 N N . LEU A 1 74 ? 9.834 0.977 4.541 1.00 96.12 74 LEU A N 1
ATOM 553 C CA . LEU A 1 74 ? 9.460 -0.340 4.036 1.00 96.12 74 LEU A CA 1
ATOM 554 C C . LEU A 1 74 ? 8.966 -1.201 5.204 1.00 96.12 74 LEU A C 1
ATOM 556 O O . LEU A 1 74 ? 9.703 -1.454 6.157 1.00 96.12 74 LEU A O 1
ATOM 560 N N . TYR A 1 75 ? 7.712 -1.627 5.128 1.00 95.69 75 TYR A N 1
ATOM 561 C CA . TYR A 1 75 ? 7.097 -2.516 6.102 1.00 95.69 75 TYR A CA 1
ATOM 562 C C . TYR A 1 75 ? 7.178 -3.970 5.643 1.00 95.69 75 TYR A C 1
ATOM 564 O O . TYR A 1 75 ? 7.637 -4.833 6.388 1.00 95.69 75 TYR A O 1
ATOM 572 N N . LYS A 1 76 ? 6.766 -4.231 4.399 1.00 96.12 76 LYS A N 1
ATOM 573 C CA . LYS A 1 76 ? 6.850 -5.549 3.772 1.00 96.12 76 LYS A CA 1
ATOM 574 C C . LYS A 1 76 ? 7.226 -5.418 2.313 1.00 96.12 76 LYS A C 1
ATOM 576 O O . LYS A 1 76 ? 6.814 -4.488 1.623 1.00 96.12 76 LYS A O 1
ATOM 581 N N . GLU A 1 77 ? 8.009 -6.377 1.852 1.00 97.00 77 GLU A N 1
ATOM 582 C CA . GLU A 1 77 ? 8.550 -6.375 0.507 1.00 97.00 77 GLU A CA 1
ATOM 583 C C . GLU A 1 77 ? 7.886 -7.444 -0.355 1.00 97.00 77 GLU A C 1
ATOM 585 O O . GLU A 1 77 ? 7.695 -8.575 0.088 1.00 97.00 77 GLU A O 1
ATOM 590 N N . ASN A 1 78 ? 7.609 -7.100 -1.614 1.00 96.81 78 ASN A N 1
ATOM 591 C CA . ASN A 1 78 ? 7.196 -8.041 -2.646 1.00 96.81 78 ASN A CA 1
ATOM 592 C C . ASN A 1 78 ? 5.958 -8.879 -2.274 1.00 96.81 78 ASN A C 1
ATOM 594 O O . ASN A 1 78 ? 5.991 -10.100 -2.414 1.00 96.81 78 ASN A O 1
ATOM 598 N N . ILE A 1 79 ? 4.878 -8.252 -1.817 1.00 97.38 79 ILE A N 1
ATOM 599 C CA . ILE A 1 79 ? 3.627 -8.914 -1.409 1.00 97.38 79 ILE A CA 1
ATOM 600 C C . ILE A 1 79 ? 2.474 -8.607 -2.370 1.00 97.38 79 ILE A C 1
ATOM 602 O O . ILE A 1 79 ? 2.507 -7.598 -3.073 1.00 97.38 79 ILE A O 1
ATOM 606 N N . THR A 1 80 ? 1.471 -9.483 -2.436 1.00 97.00 80 THR A N 1
ATOM 607 C CA . THR A 1 80 ? 0.268 -9.263 -3.262 1.00 97.00 80 THR A CA 1
ATOM 608 C C . THR A 1 80 ? -0.745 -8.365 -2.548 1.00 97.00 80 THR A C 1
ATOM 610 O O . THR A 1 80 ? -0.642 -8.156 -1.337 1.00 97.00 80 THR A O 1
ATOM 613 N N . LEU A 1 81 ? -1.731 -7.827 -3.275 1.00 95.12 81 LEU A N 1
ATOM 614 C CA . LEU A 1 81 ? -2.794 -7.012 -2.670 1.00 95.12 81 LEU A CA 1
ATOM 615 C C . LEU A 1 81 ? -3.607 -7.825 -1.654 1.00 95.12 81 LEU A C 1
ATOM 617 O O . LEU A 1 81 ? -3.884 -7.337 -0.564 1.00 95.12 81 LEU A O 1
ATOM 621 N N . GLU A 1 82 ? -3.877 -9.096 -1.941 1.00 95.31 82 GLU A N 1
ATOM 622 C CA . GLU A 1 82 ? -4.599 -9.999 -1.040 1.00 95.31 82 GLU A CA 1
ATOM 623 C C . GLU A 1 82 ? -3.820 -10.217 0.262 1.00 95.31 82 GLU A C 1
ATOM 625 O O . GLU A 1 82 ? -4.395 -10.213 1.349 1.00 95.31 82 GLU A O 1
ATOM 630 N N . GLN A 1 83 ? -2.490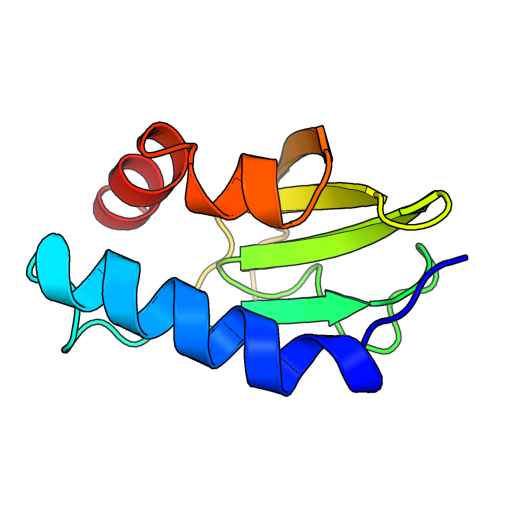 -10.348 0.178 1.00 95.88 83 GLN A N 1
ATOM 631 C CA . GLN A 1 83 ? -1.638 -10.441 1.366 1.00 95.88 83 GLN A CA 1
ATOM 632 C C . GLN A 1 83 ? -1.672 -9.153 2.200 1.00 95.88 83 GLN A C 1
ATOM 634 O O . GLN A 1 83 ? -1.592 -9.232 3.424 1.00 95.88 83 GLN A O 1
ATOM 639 N N . ILE A 1 84 ? -1.800 -7.983 1.563 1.00 93.75 84 ILE A N 1
ATOM 640 C CA . ILE A 1 84 ? -1.960 -6.698 2.261 1.00 93.75 84 ILE A CA 1
ATOM 641 C C . ILE A 1 84 ? -3.306 -6.656 2.992 1.00 93.75 84 ILE A C 1
ATOM 643 O O . ILE A 1 84 ? -3.339 -6.293 4.163 1.00 93.75 84 ILE A O 1
ATOM 647 N N . ILE A 1 85 ? -4.395 -7.069 2.341 1.00 93.06 85 ILE A N 1
ATOM 648 C CA . ILE A 1 85 ? -5.740 -7.106 2.937 1.00 93.06 85 ILE A CA 1
ATOM 649 C C . ILE A 1 85 ? -5.815 -8.079 4.124 1.00 93.06 85 ILE A C 1
ATOM 651 O O . ILE A 1 85 ? -6.456 -7.791 5.134 1.00 93.06 85 ILE A O 1
ATOM 655 N N . GLN A 1 86 ? -5.158 -9.236 4.024 1.00 92.25 86 GLN A N 1
ATOM 656 C CA . GLN A 1 86 ? -5.170 -10.257 5.078 1.00 92.25 86 GLN A CA 1
ATOM 657 C C . GLN A 1 86 ? -4.293 -9.896 6.283 1.00 92.25 86 GLN A C 1
ATOM 659 O O . GLN A 1 86 ? -4.536 -10.372 7.397 1.00 92.25 86 GLN A O 1
ATOM 664 N N . ASP A 1 87 ? -3.259 -9.082 6.078 1.00 89.19 87 ASP A N 1
ATOM 665 C CA . ASP A 1 87 ? -2.316 -8.725 7.126 1.00 89.19 87 ASP A CA 1
ATOM 666 C C . ASP A 1 87 ? -2.868 -7.637 8.049 1.00 89.19 87 ASP A C 1
ATOM 668 O O . ASP A 1 87 ? -2.832 -6.449 7.756 1.00 89.19 87 ASP A O 1
ATOM 672 N N . ARG A 1 88 ? -3.321 -8.037 9.233 1.00 79.88 88 ARG A N 1
ATOM 673 C CA . ARG A 1 88 ? -3.884 -7.108 10.225 1.00 79.88 88 ARG A CA 1
ATOM 674 C C . ARG A 1 88 ? -2.827 -6.284 10.956 1.00 79.88 88 ARG A C 1
ATOM 676 O O . ARG A 1 88 ? -3.145 -5.262 11.560 1.00 79.88 88 ARG A O 1
ATOM 683 N N . ASN A 1 89 ? -1.567 -6.715 10.929 1.00 85.06 89 ASN A N 1
ATOM 684 C CA . ASN A 1 89 ? -0.525 -6.127 11.772 1.00 85.06 89 ASN A CA 1
ATOM 685 C C . ASN A 1 89 ? -0.181 -4.699 11.357 1.00 85.06 89 ASN A C 1
ATOM 687 O O . ASN A 1 89 ? 0.178 -3.872 12.196 1.00 85.06 89 ASN A O 1
ATOM 691 N N . TRP A 1 90 ? -0.289 -4.394 10.067 1.00 83.38 90 TRP A N 1
ATOM 692 C CA . TRP A 1 90 ? 0.032 -3.064 9.586 1.00 83.38 90 TRP A CA 1
ATOM 693 C C . TRP A 1 90 ? -1.028 -2.029 9.977 1.00 83.38 90 TRP A C 1
ATOM 695 O O . TRP A 1 90 ? -0.673 -0.884 10.245 1.00 83.38 90 TRP A O 1
ATOM 705 N N . MET A 1 91 ? -2.296 -2.438 10.110 1.00 80.00 91 MET A N 1
ATOM 706 C CA . MET A 1 91 ? -3.389 -1.565 10.556 1.00 80.00 91 MET A CA 1
ATOM 707 C C . MET A 1 91 ? -3.179 -1.095 11.996 1.00 80.00 91 MET A C 1
ATOM 709 O O . MET A 1 91 ? -3.364 0.080 12.294 1.00 80.00 91 MET A O 1
ATOM 713 N N . HIS A 1 92 ? -2.704 -1.982 12.878 1.00 77.00 92 HIS A N 1
ATOM 714 C CA . HIS A 1 92 ? -2.329 -1.59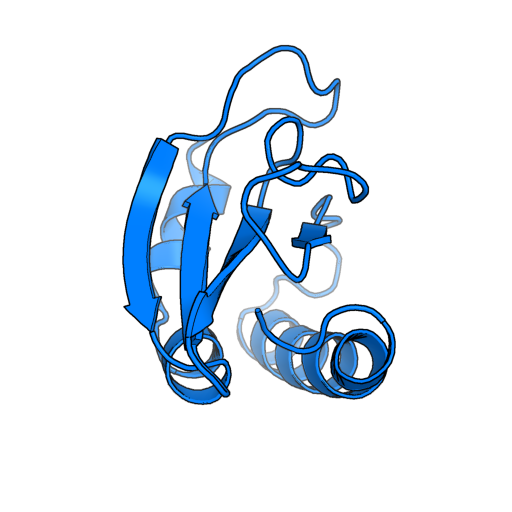7 14.241 1.00 77.00 92 HIS A CA 1
ATOM 715 C C . HIS A 1 92 ? -1.232 -0.532 14.255 1.00 77.00 92 HIS A C 1
ATOM 717 O O . HIS A 1 92 ? -1.214 0.317 15.137 1.00 77.00 92 HIS A O 1
ATOM 723 N N . ARG A 1 93 ? -0.334 -0.541 13.266 1.00 74.69 93 ARG A N 1
ATOM 724 C CA . ARG A 1 93 ? 0.777 0.408 13.191 1.00 74.69 93 ARG A CA 1
ATOM 725 C C . ARG A 1 93 ? 0.338 1.830 12.851 1.00 74.69 93 ARG A C 1
ATOM 727 O O . ARG A 1 93 ? 1.045 2.749 13.230 1.00 74.69 93 ARG A O 1
ATOM 734 N N . LEU A 1 94 ? -0.807 2.015 12.193 1.00 69.88 94 LEU A N 1
ATOM 735 C CA . LEU A 1 94 ? -1.361 3.345 11.909 1.00 69.88 94 LEU A CA 1
ATOM 736 C C . LEU A 1 94 ? -1.862 4.073 13.157 1.00 69.88 94 LEU A C 1
ATOM 738 O O . LEU A 1 94 ? -1.885 5.293 13.178 1.00 69.88 94 LEU A O 1
ATOM 742 N N . VAL A 1 95 ? -2.282 3.330 14.183 1.00 58.72 95 VAL A N 1
ATOM 743 C CA . VAL A 1 95 ? -2.869 3.899 15.409 1.00 58.72 95 VAL A CA 1
ATOM 744 C C . VAL A 1 95 ? -1.791 4.485 16.338 1.00 58.72 95 VAL A C 1
ATOM 746 O O . VAL A 1 95 ? -2.108 5.227 17.262 1.00 58.72 95 VAL A O 1
ATOM 749 N N . TYR A 1 96 ? -0.516 4.170 16.090 1.00 50.22 96 TYR A N 1
ATOM 750 C CA . TYR A 1 96 ? 0.627 4.581 16.914 1.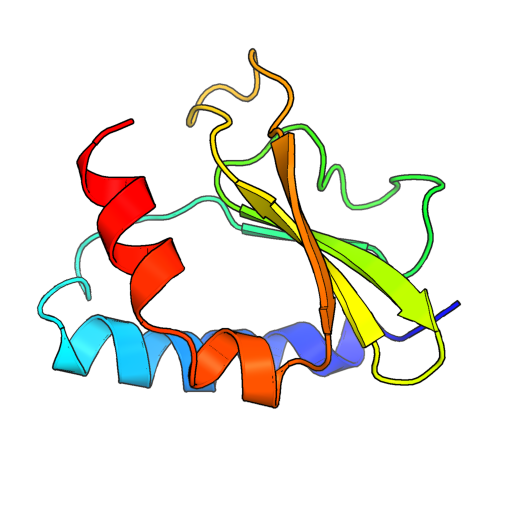00 50.22 96 TYR A CA 1
ATOM 751 C C . TYR A 1 96 ? 1.618 5.506 16.184 1.00 50.22 96 TYR A C 1
ATOM 753 O O . TYR A 1 96 ? 2.764 5.621 16.625 1.00 50.22 96 TYR A O 1
ATOM 761 N N . VAL A 1 97 ? 1.210 6.122 15.068 1.00 49.03 97 VAL A N 1
ATOM 762 C CA . VAL A 1 97 ? 1.980 7.169 14.369 1.00 49.03 97 VAL A CA 1
ATOM 763 C C . VAL A 1 97 ? 1.303 8.514 14.579 1.00 49.03 97 VAL A C 1
ATOM 765 O O . VAL A 1 97 ? 0.057 8.557 14.491 1.00 49.03 97 VAL A O 1
#

Foldseek 3Di:
DEDFVVCVVVLVVLLCVLCVVVVNNVPDFFEGEDQAPPCPRVLQQGQWRWHHDDYQWTFIFHDHDPVSPHGTHGPDGTDGSVCVSPDPPVVVVSVVD

Secondary structure (DSSP, 8-state):
---STTTHHHHHHHHHHHHHHTT-TT----EEEESSTT-TT-TTSSSEEEEEEETTEEEEEE---TTS-SPPEEEEEEE-HHHHHH-THHHHHHTT-

Sequence (97 aa):
MVEAERVLPDFISELGNVMAKHQLGEVCIIMRITGCPNGCGRAMLVEIGLVGKAVGRYNLYIGSDRTGLHIPRLYKENITLEQIIQDRNWMHRLVYV

Radius of gyration: 12.34 Å; chains: 1; bounding box: 25×27×30 Å